Protein AF-A0A8S2U9Q0-F1 (afdb_monomer)

Sequence (64 aa):
FSFSILLWEIATYGASPYPKIELCQVFDHLRSGNRMERPPGCPLDVYNLMQKCKELKFNNYIFK

Mean predicted aligned error: 7.06 Å

Foldseek 3Di:
DVVLLVLQCVQVVRDDAPPPDDPVCVVVCVVVVHDDDDDVPHDPVSVVVSVVVNPPDPPPDPPD

Structure (mmCIF, N/CA/C/O backbone):
data_AF-A0A8S2U9Q0-F1
#
_entry.id   AF-A0A8S2U9Q0-F1
#
loop_
_atom_site.group_PDB
_atom_site.id
_atom_site.type_symbol
_atom_site.label_atom_id
_atom_site.label_alt_id
_atom_site.label_comp_id
_atom_site.label_asym_id
_atom_site.label_entity_id
_atom_site.label_seq_id
_atom_site.pdbx_PDB_ins_code
_atom_site.Cartn_x
_atom_site.Cartn_y
_atom_site.Cartn_z
_atom_site.occupancy
_atom_site.B_iso_or_equiv
_atom_site.auth_seq_id
_atom_site.auth_comp_id
_atom_site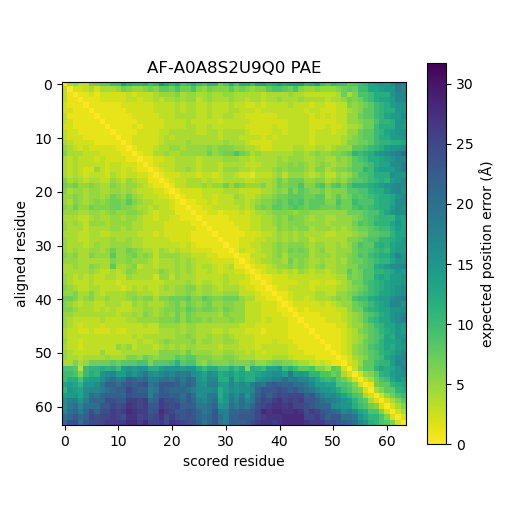.auth_asym_id
_atom_site.auth_atom_id
_atom_site.pdbx_PDB_model_num
ATOM 1 N N . PHE A 1 1 ? 1.342 -3.231 9.134 1.00 68.12 1 PHE A N 1
ATOM 2 C CA . PHE A 1 1 ? 0.589 -2.111 8.511 1.00 68.12 1 PHE A CA 1
ATOM 3 C C . PHE A 1 1 ? 1.486 -1.132 7.738 1.00 68.12 1 PHE A C 1
ATOM 5 O O . PHE A 1 1 ? 1.459 -1.190 6.519 1.00 68.12 1 PHE A O 1
ATOM 12 N N . SER A 1 2 ? 2.305 -0.292 8.389 1.00 78.06 2 SER A N 1
ATOM 13 C CA . SER A 1 2 ? 3.100 0.761 7.710 1.00 78.06 2 SER A CA 1
ATOM 14 C C . SER A 1 2 ? 4.058 0.240 6.619 1.00 78.06 2 SER A C 1
ATOM 16 O O . SER A 1 2 ? 4.079 0.752 5.506 1.00 78.06 2 SER A O 1
ATOM 18 N N . PHE A 1 3 ? 4.761 -0.868 6.871 1.00 82.12 3 PHE A N 1
ATOM 19 C CA . PHE A 1 3 ? 5.713 -1.435 5.906 1.00 82.12 3 PHE A CA 1
ATOM 20 C C . PHE A 1 3 ? 5.078 -1.880 4.572 1.00 82.12 3 PHE A C 1
ATOM 22 O O . PHE A 1 3 ? 5.684 -1.735 3.516 1.00 82.12 3 PHE A O 1
ATOM 29 N N . SER A 1 4 ? 3.834 -2.374 4.593 1.00 83.31 4 SER A N 1
ATOM 30 C CA . SER A 1 4 ? 3.101 -2.730 3.368 1.00 83.31 4 SER A CA 1
ATOM 31 C C . SER A 1 4 ? 2.776 -1.510 2.505 1.00 83.31 4 SER A C 1
ATOM 33 O O . SER A 1 4 ? 2.696 -1.643 1.287 1.00 83.31 4 SER A O 1
ATOM 35 N N . ILE A 1 5 ? 2.562 -0.350 3.137 1.00 85.38 5 ILE A N 1
ATOM 36 C CA . ILE A 1 5 ? 2.324 0.919 2.443 1.00 85.38 5 ILE A CA 1
ATOM 37 C C . ILE A 1 5 ? 3.623 1.396 1.803 1.00 85.38 5 ILE A C 1
ATOM 39 O O . ILE A 1 5 ? 3.642 1.627 0.602 1.00 85.38 5 ILE A O 1
ATOM 43 N N . LEU A 1 6 ? 4.720 1.382 2.561 1.00 86.19 6 LEU A N 1
ATOM 44 C CA . LEU A 1 6 ? 6.039 1.757 2.056 1.00 86.19 6 LEU A CA 1
ATOM 45 C C . LEU A 1 6 ? 6.469 0.906 0.853 1.00 86.19 6 LEU A C 1
ATOM 47 O O . LEU A 1 6 ? 6.947 1.430 -0.148 1.00 86.19 6 LEU A O 1
ATOM 51 N N . LEU A 1 7 ? 6.277 -0.414 0.918 1.00 86.75 7 LEU A N 1
ATOM 52 C CA . LEU A 1 7 ? 6.574 -1.290 -0.217 1.00 86.75 7 LEU A CA 1
ATOM 53 C C . LEU A 1 7 ? 5.711 -0.963 -1.446 1.00 86.75 7 LEU A C 1
ATOM 55 O O . LEU A 1 7 ? 6.189 -1.092 -2.570 1.00 86.75 7 LEU A O 1
ATOM 59 N N . TRP A 1 8 ? 4.460 -0.536 -1.246 1.00 87.44 8 TRP A N 1
ATOM 60 C CA . TRP A 1 8 ? 3.586 -0.098 -2.336 1.00 87.44 8 TRP A CA 1
ATOM 61 C C . TRP A 1 8 ? 4.065 1.219 -2.940 1.00 87.44 8 TRP A C 1
ATOM 63 O O . TRP A 1 8 ? 4.125 1.337 -4.160 1.00 87.44 8 TRP A O 1
ATOM 73 N N . GLU A 1 9 ? 4.462 2.179 -2.107 1.00 89.50 9 GLU A N 1
ATOM 74 C CA . GLU A 1 9 ? 5.053 3.445 -2.547 1.00 89.50 9 GLU A CA 1
ATOM 75 C C . GLU A 1 9 ? 6.324 3.186 -3.361 1.00 89.50 9 GLU A C 1
ATOM 77 O O . GLU A 1 9 ? 6.452 3.685 -4.472 1.00 89.50 9 GLU A O 1
ATOM 82 N N . ILE A 1 10 ? 7.223 2.315 -2.896 1.00 89.25 10 ILE A N 1
ATOM 83 C CA . ILE A 1 10 ? 8.431 1.940 -3.650 1.00 89.25 10 ILE A CA 1
ATOM 84 C C . ILE A 1 10 ? 8.065 1.275 -4.984 1.00 89.25 10 ILE A C 1
ATOM 86 O O . ILE A 1 10 ? 8.603 1.648 -6.025 1.00 89.25 10 ILE A O 1
ATOM 90 N N . ALA A 1 11 ? 7.126 0.323 -4.978 1.00 87.94 11 ALA A N 1
ATOM 91 C CA . ALA A 1 11 ? 6.692 -0.386 -6.185 1.00 87.94 11 ALA A CA 1
ATOM 92 C C . ALA A 1 11 ? 5.980 0.518 -7.206 1.00 87.94 11 ALA A C 1
ATOM 94 O O . ALA A 1 11 ? 5.881 0.161 -8.377 1.00 87.94 11 ALA A O 1
ATOM 95 N N . THR A 1 12 ? 5.471 1.667 -6.766 1.00 89.31 12 THR A N 1
ATOM 96 C CA . THR A 1 12 ? 4.795 2.668 -7.601 1.00 89.31 12 THR A CA 1
ATOM 97 C C . THR A 1 12 ? 5.656 3.899 -7.869 1.00 89.31 12 THR A C 1
ATOM 99 O O . THR A 1 12 ? 5.148 4.886 -8.395 1.00 89.31 12 THR A O 1
ATOM 102 N N . TYR A 1 13 ? 6.953 3.848 -7.540 1.00 89.88 13 TYR A N 1
ATOM 103 C CA . TYR A 1 13 ? 7.891 4.963 -7.701 1.00 89.88 13 TYR A CA 1
ATOM 104 C C . TYR A 1 13 ? 7.468 6.239 -6.947 1.00 89.88 13 TYR A C 1
ATOM 106 O O . TYR A 1 13 ? 7.680 7.354 -7.417 1.00 89.88 13 TYR A O 1
AT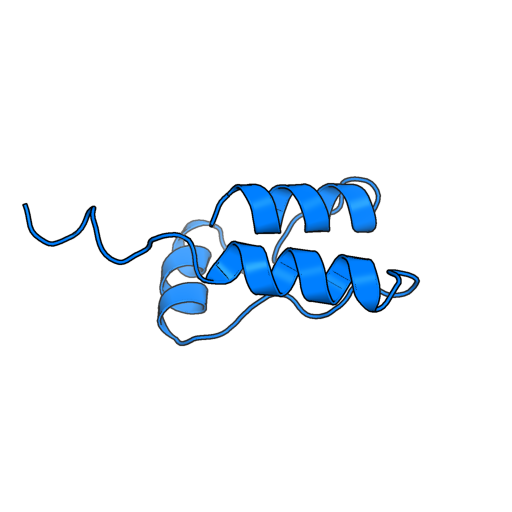OM 114 N N . GLY A 1 14 ? 6.879 6.070 -5.762 1.00 87.75 14 GLY A N 1
ATOM 115 C CA . GLY A 1 14 ? 6.461 7.145 -4.864 1.00 87.75 14 GLY A CA 1
ATOM 116 C C . GLY A 1 14 ? 5.044 7.658 -5.113 1.00 87.75 14 GLY A C 1
ATOM 117 O O . GLY A 1 14 ? 4.748 8.802 -4.770 1.00 87.75 14 GLY A O 1
ATOM 118 N N . ALA A 1 15 ? 4.163 6.857 -5.722 1.00 87.38 15 ALA A N 1
ATOM 119 C CA . ALA A 1 15 ? 2.771 7.262 -5.878 1.00 87.38 15 ALA A CA 1
ATOM 120 C C . ALA A 1 15 ? 2.058 7.325 -4.519 1.00 87.38 15 ALA A C 1
ATOM 122 O O . ALA A 1 15 ? 2.398 6.606 -3.580 1.00 87.38 15 ALA A O 1
ATOM 123 N N . SER A 1 16 ? 1.025 8.166 -4.432 1.00 87.38 16 SER A N 1
ATOM 124 C CA . SER A 1 16 ? 0.230 8.289 -3.211 1.00 87.38 16 SER A CA 1
ATOM 125 C C . SER A 1 16 ? -0.594 7.013 -2.972 1.00 87.38 16 SER A C 1
ATOM 127 O O . SER A 1 16 ? -1.352 6.610 -3.863 1.00 87.38 16 SER A O 1
ATOM 129 N N . PRO A 1 17 ? -0.471 6.362 -1.801 1.00 81.69 17 PRO A N 1
ATOM 130 C CA . PRO A 1 17 ? -1.287 5.207 -1.457 1.00 81.69 17 PRO A CA 1
ATOM 131 C C . PRO A 1 17 ? -2.742 5.645 -1.254 1.00 81.69 17 PRO A C 1
ATOM 133 O O . PRO A 1 17 ? -3.022 6.564 -0.492 1.00 81.69 17 PRO A O 1
ATOM 136 N N . TYR A 1 18 ? -3.677 4.956 -1.914 1.00 86.19 18 TYR A N 1
ATOM 137 C CA . TYR A 1 18 ? -5.110 5.295 -1.934 1.00 86.19 18 TYR A CA 1
ATOM 138 C C . TYR A 1 18 ? -5.429 6.708 -2.473 1.00 86.19 18 TYR A C 1
ATOM 140 O O . TYR A 1 18 ? -6.105 7.487 -1.806 1.00 86.19 18 TYR A O 1
ATOM 148 N N . PRO A 1 19 ? -5.067 7.037 -3.727 1.00 81.81 19 PRO A N 1
ATOM 149 C CA . PRO A 1 19 ? -5.194 8.399 -4.268 1.00 81.81 19 PRO A CA 1
ATOM 150 C C . PRO A 1 19 ? -6.645 8.903 -4.409 1.00 81.81 19 PRO A C 1
ATOM 152 O O . PRO A 1 19 ? -6.867 10.068 -4.716 1.00 81.81 19 PRO A O 1
ATOM 155 N N . LYS A 1 20 ? -7.639 8.024 -4.226 1.00 86.00 20 LYS A N 1
ATOM 156 C CA . LYS A 1 20 ? -9.078 8.326 -4.321 1.00 86.00 20 LYS A CA 1
ATOM 157 C C . LYS A 1 20 ? -9.778 8.363 -2.960 1.00 86.00 20 LYS A C 1
ATOM 159 O O . LYS A 1 20 ? -11.001 8.438 -2.918 1.00 86.00 20 LYS A O 1
ATOM 164 N N . ILE A 1 21 ? -9.028 8.225 -1.870 1.00 86.25 21 ILE A N 1
ATOM 165 C CA . ILE A 1 21 ? -9.568 8.125 -0.515 1.00 86.25 21 ILE A CA 1
ATOM 166 C C . ILE A 1 21 ? -8.969 9.255 0.302 1.00 86.25 21 ILE A C 1
ATOM 168 O O . ILE A 1 21 ? -7.752 9.430 0.328 1.00 86.25 21 ILE A O 1
ATOM 172 N N . GLU A 1 22 ? -9.817 10.018 0.983 1.00 87.31 22 GLU A N 1
ATOM 173 C CA . GLU A 1 22 ? -9.317 11.022 1.913 1.00 87.31 22 GLU A CA 1
ATOM 174 C C . GLU A 1 22 ? -8.581 10.365 3.082 1.00 87.31 22 GLU A C 1
ATOM 176 O O . GLU A 1 22 ? -8.993 9.318 3.582 1.00 87.31 22 GLU A O 1
ATOM 181 N N . LEU A 1 23 ? -7.518 11.008 3.572 1.00 80.62 23 LEU A N 1
ATOM 182 C CA . LEU A 1 23 ? -6.681 10.484 4.659 1.00 80.62 23 LEU A CA 1
ATOM 183 C C . LEU A 1 23 ? -7.490 10.094 5.906 1.00 80.62 23 LEU A C 1
ATOM 185 O O . LEU A 1 23 ? -7.192 9.084 6.542 1.00 80.62 23 LEU A O 1
ATOM 189 N N . CYS A 1 24 ? -8.539 10.856 6.228 1.00 86.12 24 CYS A N 1
ATOM 190 C CA . CYS A 1 24 ? -9.438 10.566 7.344 1.00 86.12 24 CYS A CA 1
ATOM 191 C C . CYS A 1 24 ? -10.251 9.273 7.144 1.00 86.12 24 CYS A C 1
ATOM 193 O O . CYS A 1 24 ? -10.565 8.596 8.118 1.00 86.12 24 CYS A O 1
ATOM 195 N N . GLN A 1 25 ? -10.529 8.887 5.897 1.00 86.81 25 GLN A N 1
ATOM 196 C CA . GLN A 1 25 ? -11.322 7.710 5.531 1.00 86.81 25 GLN A CA 1
ATOM 197 C C . GLN A 1 25 ? -10.469 6.458 5.299 1.00 86.81 25 GLN A C 1
ATOM 199 O O . GLN A 1 25 ? -11.002 5.349 5.246 1.00 86.81 25 GLN A O 1
ATOM 204 N N . VAL A 1 26 ? -9.142 6.594 5.184 1.00 83.69 26 VAL A N 1
ATOM 205 C CA . VAL A 1 26 ? -8.235 5.454 4.967 1.00 83.69 26 VAL A CA 1
ATOM 206 C C . VAL A 1 26 ? -8.365 4.430 6.096 1.00 83.69 26 VAL A C 1
ATOM 208 O O . VAL A 1 26 ? -8.369 3.228 5.833 1.00 83.69 26 VAL A O 1
ATOM 211 N N . PHE A 1 27 ? -8.540 4.869 7.345 1.00 81.19 27 PHE A N 1
ATOM 212 C CA . PHE A 1 27 ? -8.738 3.955 8.473 1.00 81.19 27 PHE A CA 1
ATOM 213 C C .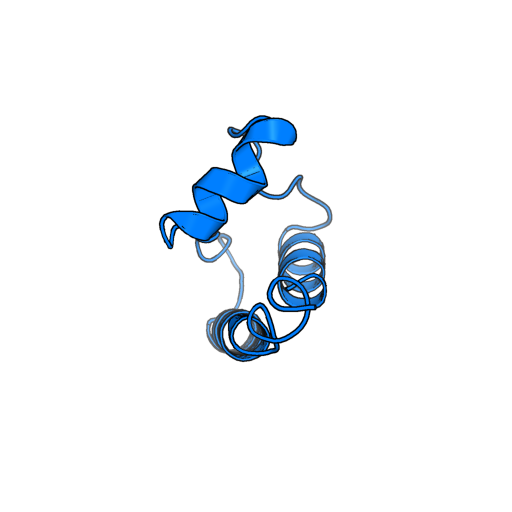 PHE A 1 27 ? -10.013 3.114 8.338 1.00 81.19 27 PHE A C 1
ATOM 215 O O . PHE A 1 27 ? -9.956 1.898 8.527 1.00 81.19 27 PHE A O 1
ATOM 222 N N . ASP A 1 28 ? -11.133 3.716 7.941 1.00 85.75 28 ASP A N 1
ATOM 223 C CA . ASP A 1 28 ? -12.396 2.998 7.735 1.00 85.75 28 ASP A CA 1
ATOM 224 C C . ASP A 1 28 ? -12.350 2.098 6.494 1.00 85.75 28 ASP A C 1
ATOM 226 O O . ASP A 1 28 ? -12.846 0.964 6.500 1.00 85.75 28 ASP A O 1
ATOM 230 N N . HIS A 1 29 ? -11.658 2.541 5.444 1.00 84.06 29 HIS A N 1
ATOM 231 C CA . HIS A 1 29 ? -11.379 1.724 4.266 1.00 84.06 29 HIS A CA 1
ATOM 232 C C . HIS A 1 29 ? -10.569 0.469 4.630 1.00 84.06 29 HIS A C 1
ATOM 234 O O . HIS A 1 29 ? -10.857 -0.637 4.177 1.00 84.06 29 HIS A O 1
ATOM 240 N N . LEU A 1 30 ? -9.595 0.601 5.527 1.00 81.62 30 LEU A N 1
ATOM 241 C CA . LEU A 1 30 ? -8.822 -0.536 6.014 1.00 81.62 30 LEU A CA 1
ATOM 242 C C . LEU A 1 30 ? -9.626 -1.421 6.972 1.00 81.62 30 LEU A C 1
ATOM 244 O O . LEU A 1 30 ? -9.487 -2.648 6.938 1.00 81.62 30 LEU A O 1
ATOM 248 N N . ARG A 1 31 ? -10.478 -0.829 7.811 1.00 80.50 31 ARG A N 1
ATOM 249 C CA . ARG A 1 31 ? -11.350 -1.558 8.741 1.00 80.50 31 ARG A CA 1
ATOM 250 C C . ARG A 1 31 ? -12.393 -2.403 8.015 1.00 80.50 31 ARG A C 1
ATOM 252 O O . ARG A 1 31 ? -12.686 -3.505 8.463 1.00 80.50 31 ARG A O 1
ATOM 259 N N . SER A 1 32 ? -12.883 -1.933 6.870 1.00 84.69 32 SER A N 1
ATOM 260 C CA . SER A 1 32 ? -13.794 -2.681 5.989 1.00 84.69 32 SER A CA 1
ATOM 261 C C . SER A 1 32 ? -13.119 -3.824 5.218 1.00 84.69 32 SER A C 1
ATOM 263 O O . SER A 1 32 ? -13.776 -4.529 4.461 1.00 84.69 32 SER A O 1
ATOM 265 N N . GLY A 1 33 ? -11.815 -4.044 5.419 1.00 81.00 33 GLY A N 1
ATOM 266 C CA . GLY A 1 33 ? -11.063 -5.119 4.769 1.00 81.00 33 GLY A CA 1
ATOM 267 C C . GLY A 1 33 ? -10.517 -4.750 3.391 1.00 81.00 33 GLY A C 1
ATOM 268 O O . GLY A 1 33 ? -9.741 -5.520 2.826 1.00 81.00 33 GLY A O 1
ATOM 269 N N . ASN A 1 34 ? -10.825 -3.556 2.881 1.00 82.06 34 ASN A N 1
ATOM 270 C CA . ASN A 1 34 ? -10.300 -3.098 1.602 1.00 82.06 34 ASN A CA 1
ATOM 271 C C . ASN A 1 34 ? -8.800 -2.789 1.708 1.00 82.06 34 ASN A C 1
ATOM 273 O O . ASN A 1 34 ? -8.294 -2.309 2.729 1.00 82.06 34 ASN A O 1
ATOM 277 N N . ARG A 1 35 ? -8.046 -3.136 0.668 1.00 83.00 35 ARG A N 1
ATOM 278 C CA . ARG A 1 35 ? -6.585 -2.998 0.608 1.00 83.00 35 ARG A CA 1
ATOM 279 C C . ARG A 1 35 ? -6.180 -2.551 -0.786 1.00 83.00 35 ARG A C 1
ATOM 281 O O . ARG A 1 35 ? -6.908 -2.781 -1.743 1.00 83.00 35 ARG A O 1
ATOM 288 N N . MET A 1 36 ? -4.980 -1.988 -0.898 1.00 85.12 36 MET A N 1
ATOM 289 C CA . MET A 1 36 ? -4.422 -1.641 -2.204 1.00 85.12 36 MET A CA 1
ATOM 290 C C . MET A 1 36 ? -4.290 -2.867 -3.109 1.00 85.12 36 MET A C 1
ATOM 292 O O . MET A 1 36 ? -3.792 -3.932 -2.710 1.00 85.12 36 MET A O 1
ATOM 296 N N . GLU A 1 37 ? -4.701 -2.664 -4.352 1.00 87.25 37 GLU A N 1
ATOM 297 C CA . GLU A 1 37 ? -4.487 -3.593 -5.448 1.00 87.25 37 GLU A CA 1
ATOM 298 C C . GLU A 1 37 ? -3.003 -3.661 -5.822 1.00 87.25 37 GLU A C 1
ATOM 300 O O . GLU A 1 37 ? -2.188 -2.809 -5.442 1.00 87.25 37 GLU A O 1
ATOM 305 N N . ARG A 1 38 ? -2.644 -4.711 -6.562 1.00 88.00 38 ARG A N 1
ATOM 306 C CA . ARG A 1 38 ? -1.291 -4.868 -7.089 1.00 88.00 38 ARG A CA 1
ATOM 307 C C . ARG A 1 38 ? -1.022 -3.772 -8.126 1.00 88.00 38 ARG A C 1
ATOM 309 O O . ARG A 1 38 ? -1.762 -3.707 -9.107 1.00 88.00 38 ARG A O 1
ATOM 316 N N . PRO A 1 39 ? 0.041 -2.966 -7.968 1.00 86.75 39 PRO A N 1
ATOM 3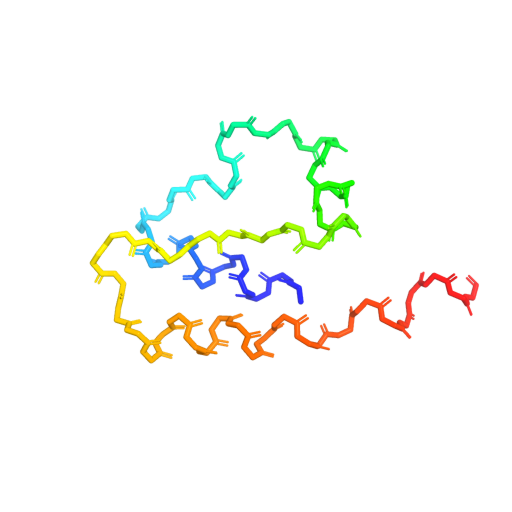17 C CA . PRO A 1 39 ? 0.416 -1.994 -8.983 1.00 86.75 39 PRO A CA 1
ATOM 318 C C . PRO A 1 39 ? 0.707 -2.641 -10.345 1.00 86.75 39 PRO A C 1
ATOM 320 O O . PRO A 1 39 ? 1.237 -3.761 -10.392 1.00 86.75 39 PRO A O 1
ATOM 323 N N . PRO A 1 40 ? 0.435 -1.940 -11.459 1.00 85.44 40 PRO A N 1
ATOM 324 C CA . PRO A 1 40 ? 0.863 -2.385 -12.779 1.00 85.44 40 PRO A CA 1
ATOM 325 C C . PRO A 1 40 ? 2.394 -2.489 -12.822 1.00 85.44 40 PRO A C 1
ATOM 327 O O . PRO A 1 40 ? 3.099 -1.603 -12.352 1.00 85.44 40 PRO A O 1
ATOM 330 N N . GLY A 1 41 ? 2.914 -3.601 -13.345 1.00 85.69 41 GLY A N 1
ATOM 331 C CA . GLY A 1 41 ? 4.359 -3.860 -13.404 1.00 85.69 41 GLY A CA 1
ATOM 332 C C . GLY A 1 41 ? 4.995 -4.374 -12.104 1.00 85.69 41 GLY A C 1
ATOM 333 O O . GLY A 1 41 ? 6.143 -4.807 -12.139 1.00 85.69 41 GLY A O 1
ATOM 334 N N . CYS A 1 42 ? 4.269 -4.419 -10.979 1.00 87.25 42 CYS A N 1
ATOM 335 C CA . CYS A 1 42 ? 4.794 -4.993 -9.738 1.00 87.25 42 CYS A CA 1
ATOM 336 C C . CYS A 1 42 ? 4.843 -6.535 -9.825 1.00 87.25 42 CYS A C 1
ATOM 338 O O . CYS A 1 42 ? 3.795 -7.153 -10.081 1.00 87.25 42 CYS A O 1
ATOM 340 N N . PRO A 1 43 ? 6.013 -7.175 -9.608 1.00 89.75 43 PRO A N 1
ATOM 341 C CA . PRO A 1 43 ? 6.132 -8.630 -9.592 1.00 89.75 43 PRO A CA 1
ATOM 342 C C . PRO A 1 43 ? 5.206 -9.265 -8.552 1.00 89.75 43 PRO A C 1
ATOM 344 O O . PRO A 1 43 ? 5.020 -8.733 -7.454 1.00 89.75 43 PRO A O 1
ATOM 347 N N . LEU A 1 44 ? 4.641 -10.431 -8.877 1.00 88.88 44 LEU A N 1
ATOM 348 C CA . LEU A 1 44 ? 3.699 -11.115 -7.988 1.00 88.88 44 LEU A CA 1
ATOM 349 C C . LEU A 1 44 ? 4.333 -11.457 -6.631 1.00 88.88 44 LEU A C 1
ATOM 351 O O . LEU A 1 44 ? 3.672 -11.326 -5.605 1.00 88.88 44 LEU A O 1
ATOM 355 N N . ASP A 1 45 ? 5.619 -11.805 -6.607 1.00 89.19 45 ASP A N 1
ATOM 356 C CA . ASP A 1 45 ? 6.350 -12.118 -5.374 1.00 89.19 45 ASP A CA 1
ATOM 357 C C . ASP A 1 45 ? 6.475 -10.915 -4.437 1.00 89.19 45 ASP A C 1
ATOM 359 O O . ASP A 1 45 ? 6.303 -11.047 -3.223 1.00 89.19 45 ASP A O 1
ATOM 363 N N . VAL A 1 46 ? 6.691 -9.723 -5.001 1.00 86.00 46 VAL A N 1
ATOM 364 C CA . VAL A 1 46 ? 6.725 -8.466 -4.242 1.00 86.00 46 VAL A CA 1
ATOM 365 C C . VAL A 1 46 ? 5.337 -8.166 -3.688 1.00 86.00 46 VAL A C 1
ATOM 367 O O . VAL A 1 46 ? 5.198 -7.873 -2.503 1.00 86.00 46 VAL A O 1
ATOM 370 N N . TYR A 1 47 ? 4.286 -8.328 -4.496 1.00 88.00 47 TYR A N 1
ATOM 371 C CA . TYR A 1 47 ? 2.915 -8.158 -4.017 1.00 88.00 47 TYR A CA 1
ATOM 372 C C . TYR A 1 47 ? 2.555 -9.160 -2.911 1.00 88.00 47 TYR A C 1
ATOM 374 O O . TYR A 1 47 ? 1.951 -8.787 -1.906 1.00 88.00 47 TYR A O 1
ATOM 382 N N . ASN A 1 48 ? 2.979 -10.416 -3.037 1.00 88.06 48 ASN A N 1
ATOM 383 C CA . ASN A 1 48 ? 2.791 -11.444 -2.017 1.00 88.06 48 ASN A CA 1
ATOM 384 C C . ASN A 1 48 ? 3.532 -11.099 -0.720 1.00 88.06 48 ASN A C 1
ATOM 386 O O . ASN A 1 48 ? 2.984 -11.290 0.366 1.00 88.06 48 ASN A O 1
ATOM 390 N N . LEU A 1 49 ? 4.742 -10.543 -0.807 1.00 85.81 49 LEU A N 1
ATOM 391 C CA . LEU A 1 49 ? 5.462 -10.018 0.352 1.00 85.81 49 LEU A CA 1
ATOM 392 C C . LEU A 1 49 ? 4.689 -8.865 1.008 1.00 85.81 49 LEU A C 1
ATOM 394 O O . LEU A 1 49 ? 4.464 -8.882 2.218 1.00 85.81 49 LEU A O 1
ATOM 398 N N . MET A 1 50 ? 4.202 -7.910 0.210 1.00 85.06 50 MET A N 1
ATOM 399 C CA . MET A 1 50 ? 3.368 -6.806 0.693 1.00 85.06 50 MET A CA 1
ATOM 400 C C . MET A 1 50 ? 2.121 -7.312 1.418 1.00 85.06 50 MET A C 1
ATOM 402 O O . MET A 1 50 ? 1.745 -6.728 2.437 1.00 85.06 50 MET A O 1
ATOM 406 N N . GLN A 1 51 ? 1.507 -8.393 0.917 1.00 81.75 51 GLN A N 1
ATOM 407 C CA . GLN A 1 51 ? 0.362 -9.067 1.533 1.00 81.75 51 GLN A CA 1
ATOM 408 C C . G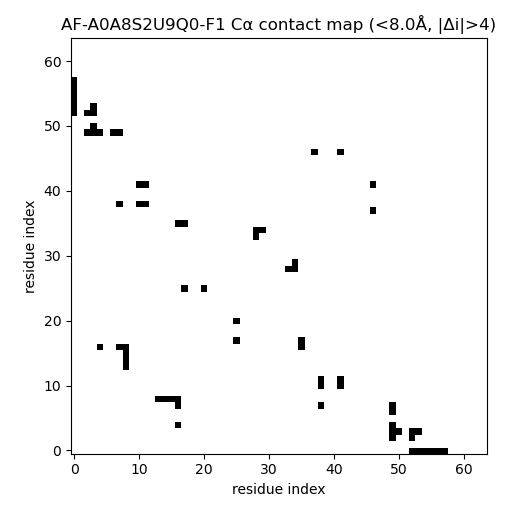LN A 1 51 ? 0.719 -9.731 2.865 1.00 81.75 51 GLN A C 1
ATOM 410 O O . GLN A 1 51 ? -0.002 -9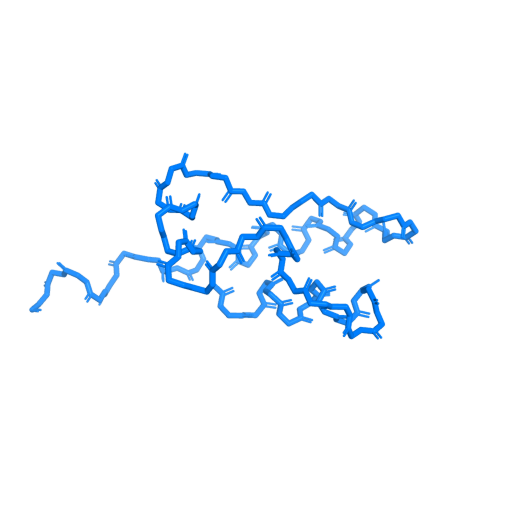.533 3.836 1.00 81.75 51 GLN A O 1
ATOM 415 N N . LYS A 1 52 ? 1.851 -10.434 2.959 1.00 80.31 52 LYS A N 1
ATOM 416 C CA . LYS A 1 52 ? 2.319 -11.054 4.213 1.00 80.31 52 LYS A CA 1
ATOM 417 C C . LYS A 1 52 ? 2.573 -10.019 5.311 1.00 80.31 52 LYS A C 1
ATOM 419 O O . LYS A 1 52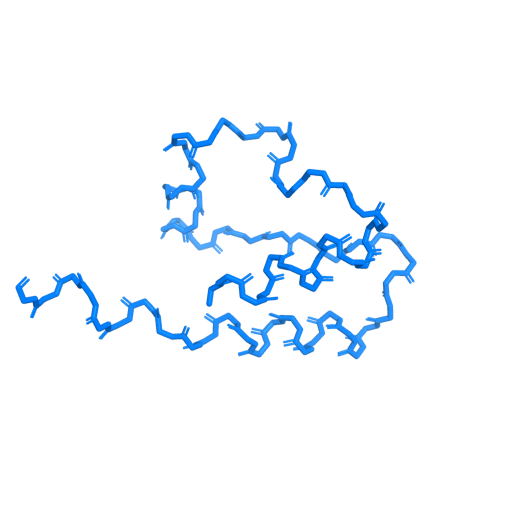 ? 2.231 -10.228 6.470 1.00 80.31 52 LYS A O 1
ATOM 424 N N . CYS A 1 53 ? 3.080 -8.842 4.950 1.00 73.25 53 CYS A N 1
ATOM 425 C CA . CYS A 1 53 ? 3.280 -7.743 5.898 1.00 73.25 53 CYS A CA 1
ATOM 426 C C . CYS A 1 53 ? 1.964 -7.110 6.415 1.00 73.25 53 CYS A C 1
ATOM 428 O O . CYS A 1 53 ? 1.999 -6.322 7.371 1.00 73.25 53 CYS A O 1
ATOM 430 N N . LYS A 1 54 ? 0.803 -7.464 5.830 1.00 65.44 54 LYS A N 1
ATOM 431 C CA . LYS A 1 54 ? -0.532 -7.020 6.276 1.00 65.44 54 LYS A CA 1
ATOM 432 C C . LYS A 1 54 ? -0.969 -7.696 7.582 1.00 65.44 54 LYS A C 1
ATOM 434 O O . LYS A 1 54 ? -1.736 -7.084 8.320 1.00 65.44 54 LYS A O 1
ATOM 439 N N . GLU A 1 55 ? -0.470 -8.893 7.896 1.00 55.91 55 GLU A N 1
ATOM 440 C CA . GLU A 1 55 ? -0.875 -9.662 9.090 1.00 55.91 55 GLU A CA 1
ATOM 441 C C . GLU A 1 55 ? -0.187 -9.208 10.383 1.00 55.91 55 GLU A C 1
ATOM 443 O O . GLU A 1 55 ? -0.665 -9.477 11.488 1.00 55.91 55 GLU A O 1
ATOM 448 N N . LEU A 1 56 ? 0.900 -8.439 10.282 1.00 52.22 56 LEU A N 1
ATOM 449 C CA . LEU A 1 56 ? 1.590 -7.919 11.455 1.00 52.22 56 LEU A CA 1
ATOM 450 C C . LEU A 1 56 ? 0.854 -6.694 12.031 1.00 52.22 56 LEU A C 1
ATOM 452 O O . LEU A 1 56 ? 1.108 -5.537 11.682 1.00 52.22 56 LEU A O 1
ATOM 456 N N . LYS A 1 57 ? -0.055 -7.047 12.950 1.00 53.81 57 LYS A N 1
ATOM 457 C CA . LYS A 1 57 ? -0.617 -6.312 14.095 1.00 53.81 57 LYS A CA 1
ATOM 458 C C . LYS A 1 57 ? -1.496 -5.088 13.804 1.00 53.81 57 LYS A C 1
ATOM 460 O O . LYS A 1 57 ? -1.051 -3.952 13.896 1.00 53.81 57 LYS A O 1
ATOM 465 N N . PHE A 1 58 ? -2.799 -5.345 13.676 1.00 52.84 58 PHE A N 1
ATOM 466 C CA . PHE A 1 58 ? -3.850 -4.481 14.250 1.00 52.84 58 PHE A CA 1
ATOM 467 C C . PHE A 1 58 ? -4.406 -5.027 15.583 1.00 52.84 58 PHE A C 1
ATOM 469 O O . PHE A 1 58 ? -5.321 -4.455 16.155 1.00 52.84 58 PHE A O 1
ATOM 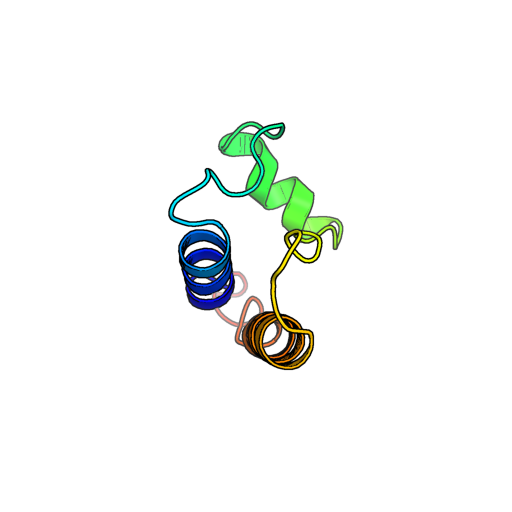476 N N . ASN A 1 59 ? -3.836 -6.119 16.109 1.00 46.12 59 ASN A N 1
ATOM 477 C CA . ASN A 1 59 ? -4.350 -6.830 17.288 1.00 46.12 59 ASN A CA 1
ATOM 478 C C . ASN A 1 59 ? -3.665 -6.459 18.621 1.00 46.12 59 ASN A C 1
ATOM 480 O O . ASN A 1 59 ? -3.672 -7.261 19.542 1.00 46.12 59 ASN A O 1
ATOM 484 N N . ASN A 1 60 ? -3.008 -5.296 18.740 1.00 48.78 60 ASN A N 1
ATOM 485 C CA . ASN A 1 60 ? -2.296 -4.941 19.987 1.00 48.78 60 ASN A CA 1
ATOM 486 C C . ASN A 1 60 ? -2.344 -3.456 20.409 1.00 48.78 60 ASN A C 1
ATOM 488 O O . ASN A 1 60 ? -1.641 -3.097 21.345 1.00 48.78 60 ASN A O 1
ATOM 492 N N . TYR A 1 61 ? -3.156 -2.595 19.780 1.00 49.03 61 TYR A N 1
ATOM 493 C CA . TYR A 1 61 ? -3.245 -1.171 20.172 1.00 49.03 61 TYR A CA 1
ATOM 494 C C . TYR A 1 61 ? -4.672 -0.649 20.430 1.00 49.03 61 TYR A C 1
ATOM 496 O O . TYR A 1 61 ? -4.832 0.543 20.650 1.00 49.03 61 TYR A O 1
ATOM 504 N N . ILE A 1 62 ? -5.706 -1.506 20.425 1.00 47.72 62 ILE A N 1
ATOM 505 C CA . ILE A 1 62 ? -7.111 -1.083 20.659 1.00 47.72 62 ILE A CA 1
ATOM 506 C C . ILE A 1 62 ? -7.774 -1.845 21.837 1.00 47.72 62 ILE A C 1
ATOM 508 O O . ILE A 1 62 ? -8.974 -1.755 22.051 1.00 47.72 62 ILE A O 1
ATOM 512 N N . PHE A 1 63 ? -6.998 -2.562 22.661 1.00 37.56 63 PHE A N 1
ATOM 513 C CA . PHE A 1 63 ? -7.469 -3.111 23.950 1.00 37.56 63 PHE A CA 1
ATOM 514 C C . PHE A 1 63 ? -6.450 -2.893 25.082 1.00 37.56 63 PHE A C 1
ATOM 516 O O . PHE A 1 63 ? -6.083 -3.822 25.803 1.00 37.56 63 PHE A O 1
ATOM 523 N N . LYS A 1 64 ? -5.983 -1.654 25.236 1.00 38.91 64 LYS A N 1
ATOM 524 C CA . LYS A 1 64 ? -5.485 -1.147 26.516 1.00 38.91 64 LYS A CA 1
ATOM 525 C C . LYS A 1 6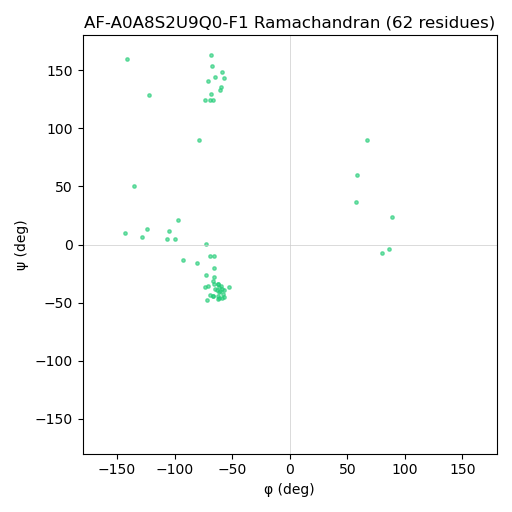4 ? -5.986 0.270 26.723 1.00 38.91 64 LYS A C 1
ATOM 527 O O . LYS A 1 64 ? -6.007 1.006 25.713 1.00 38.91 64 LYS A O 1
#

pLDDT: mean 78.84, std 14.05, range [37.56, 89.88]

Solvent-accessible surface area (backbone atoms only — not comparable to full-atom values): 4103 Å² total; per-residue (Å²): 68,71,67,27,51,53,52,49,22,61,62,54,78,65,48,70,84,60,82,90,54,56,80,87,47,46,61,57,43,46,72,73,68,53,71,86,74,81,55,85,90,50,54,67,68,58,48,51,49,36,54,59,39,57,71,55,67,86,85,80,77,84,87,121

Radius of gyration: 12.37 Å; Cα contacts (8 Å, |Δi|>4): 35; chains: 1; bounding box: 22×23×40 Å

Secondary structure (DSSP, 8-state):
-HHHHHHHHHHTTSPPSSTTS-HHHHHHHHHTT--PPPPTT--HHHHHHHHHTTSS-SSSSS--

InterPro domains:
  IPR001245 Serine-threonine/tyrosine-protein kinase, catalytic domain [PF07714] (1-57)
  IPR011009 Protein kinase-like domain superfamily [SSF56112] (1-56)
  IPR050122 Receptor Tyrosine Kinase [PTHR24416] (2-53)

Nearest PDB structures (foldseek):
  4puz-assembly1_A  TM=8.926E-01  e=3.872E-04  Homo sapiens
  3vf8-assembly1_A  TM=8.891E-01  e=7.242E-04  Homo sapiens
  5cy3-assembly1_A  TM=8.639E-01  e=6.301E-04  Homo sapiens
  5y5u-assembly1_A  TM=8.928E-01  e=1.099E-03  Homo sapiens
  5y5u-assembly2_B  TM=8.854E-01  e=1.099E-03  Homo sapiens

Organism: NCBI:txid392030